Protein AF-A2H7W0-F1 (afdb_monomer_lite)

InterPro domains:
  IPR024365 Protein of unknown function DUF3839 [PF12943] (20-60)

pLDDT: mean 71.37, std 12.43, range [40.94, 93.0]

Organism: Trichomonas vaginalis (strain ATCC PRA-98 / G3) (NCBI:txid412133)

Structure (mmCIF, N/CA/C/O backbone):
data_AF-A2H7W0-F1
#
_entry.id   AF-A2H7W0-F1
#
loop_
_atom_site.group_PDB
_atom_site.id
_atom_site.type_symbol
_atom_site.label_atom_id
_atom_site.label_alt_id
_atom_site.label_comp_id
_atom_site.label_asym_id
_atom_site.label_entity_id
_atom_site.label_seq_id
_atom_site.pdbx_PDB_ins_code
_atom_site.Cartn_x
_atom_site.Cartn_y
_atom_site.Cartn_z
_atom_site.occupancy
_atom_site.B_iso_or_equiv
_atom_site.auth_seq_id
_atom_site.auth_comp_id
_atom_site.auth_asym_id
_atom_site.auth_atom_id
_atom_site.pdbx_PDB_model_num
ATOM 1 N N . MET A 1 1 ? 16.761 -14.824 -38.042 1.00 42.06 1 MET A N 1
ATOM 2 C CA . MET A 1 1 ? 16.060 -13.743 -37.320 1.00 42.06 1 MET A CA 1
ATOM 3 C C . MET A 1 1 ? 16.395 -13.922 -35.845 1.00 42.06 1 MET A C 1
ATOM 5 O O . MET A 1 1 ? 16.014 -14.940 -35.287 1.00 42.06 1 MET A O 1
ATOM 9 N N . ILE A 1 2 ? 17.219 -13.050 -35.254 1.00 41.03 2 ILE A N 1
ATOM 10 C CA . ILE A 1 2 ? 17.484 -13.083 -33.806 1.00 41.03 2 ILE A CA 1
ATOM 11 C C . ILE A 1 2 ? 16.292 -12.404 -33.130 1.00 41.03 2 ILE A C 1
ATOM 13 O O . ILE A 1 2 ? 16.014 -11.239 -33.400 1.00 41.03 2 ILE A O 1
ATOM 17 N N . SER A 1 3 ? 15.557 -13.153 -32.311 1.00 40.94 3 SER A N 1
ATOM 18 C CA . SER A 1 3 ? 14.521 -12.602 -31.440 1.00 40.94 3 SER A CA 1
ATOM 19 C C . SER A 1 3 ? 15.230 -11.919 -30.275 1.00 40.94 3 SER A C 1
ATOM 21 O O . SER A 1 3 ? 15.661 -12.591 -29.340 1.00 40.94 3 SER A O 1
ATOM 23 N N . THR A 1 4 ? 15.419 -10.601 -30.344 1.00 54.03 4 THR A N 1
ATOM 24 C CA . THR A 1 4 ? 15.914 -9.829 -29.199 1.00 54.03 4 THR A CA 1
ATOM 25 C C . THR A 1 4 ? 14.880 -9.931 -28.084 1.00 54.03 4 THR A C 1
ATOM 27 O O . THR A 1 4 ? 13.819 -9.318 -28.154 1.00 54.03 4 THR A O 1
ATOM 30 N N . ILE A 1 5 ? 15.166 -10.737 -27.062 1.00 60.50 5 ILE A N 1
ATOM 31 C CA . ILE A 1 5 ? 14.378 -10.749 -25.833 1.00 60.50 5 ILE A CA 1
ATOM 32 C C . ILE A 1 5 ? 14.694 -9.434 -25.119 1.00 60.50 5 ILE A C 1
ATOM 34 O O . ILE A 1 5 ? 15.811 -9.238 -24.643 1.00 60.50 5 ILE A O 1
ATOM 38 N N . GLY A 1 6 ? 13.737 -8.505 -25.104 1.00 59.59 6 GLY A N 1
ATOM 39 C CA . GLY A 1 6 ? 13.883 -7.240 -24.394 1.00 59.59 6 GLY A CA 1
ATOM 40 C C . GLY A 1 6 ? 14.069 -7.498 -22.900 1.00 59.59 6 GLY A C 1
ATOM 41 O O . GLY A 1 6 ? 13.168 -7.999 -22.234 1.00 59.59 6 GLY A O 1
ATOM 42 N N . THR A 1 7 ? 15.247 -7.187 -22.368 1.00 61.66 7 THR A N 1
ATOM 43 C CA . THR A 1 7 ? 15.492 -7.173 -20.924 1.00 61.66 7 THR A CA 1
ATOM 44 C C . THR A 1 7 ? 14.990 -5.847 -20.361 1.00 61.66 7 THR A C 1
ATOM 46 O O . THR A 1 7 ? 15.484 -4.792 -20.765 1.00 61.66 7 THR A O 1
ATOM 49 N N . THR A 1 8 ? 14.026 -5.868 -19.437 1.00 67.00 8 THR A N 1
ATOM 50 C CA . THR A 1 8 ? 13.601 -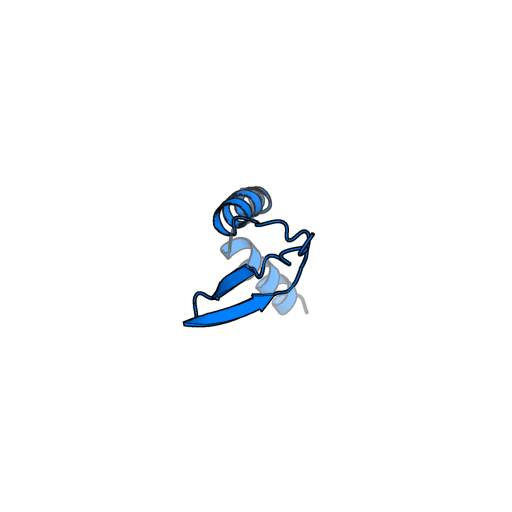4.649 -18.733 1.00 67.00 8 THR A CA 1
ATOM 51 C C . THR A 1 8 ? 14.351 -4.557 -17.415 1.00 67.00 8 THR A C 1
ATOM 53 O O . THR A 1 8 ? 14.123 -5.346 -16.495 1.00 67.00 8 THR A O 1
ATOM 56 N N . THR A 1 9 ? 15.252 -3.583 -17.339 1.00 65.62 9 THR A N 1
ATOM 57 C CA . THR A 1 9 ? 15.996 -3.247 -16.126 1.00 65.62 9 THR A CA 1
ATOM 58 C C . THR A 1 9 ? 15.232 -2.168 -15.368 1.00 65.62 9 THR A C 1
ATOM 60 O O . THR A 1 9 ? 15.153 -1.030 -15.824 1.00 65.62 9 THR A O 1
ATOM 63 N N . ILE A 1 10 ? 14.658 -2.519 -14.219 1.00 71.62 10 ILE A N 1
ATOM 64 C CA . ILE A 1 10 ? 13.959 -1.581 -13.335 1.00 71.62 10 ILE A CA 1
ATOM 65 C C . ILE A 1 10 ? 14.933 -1.146 -12.239 1.00 71.62 10 ILE A C 1
ATOM 67 O O . ILE A 1 10 ? 15.450 -1.980 -11.492 1.00 71.62 10 ILE A O 1
ATOM 71 N N . GLN A 1 11 ? 15.177 0.160 -12.130 1.00 72.12 11 GLN A N 1
ATOM 72 C CA . GLN A 1 11 ? 15.869 0.736 -10.977 1.00 72.12 11 GLN A CA 1
ATOM 73 C C . GLN A 1 11 ? 14.866 0.885 -9.836 1.00 72.12 11 GLN A C 1
ATOM 75 O O . GLN A 1 11 ? 13.890 1.629 -9.938 1.00 72.12 11 GLN A O 1
ATOM 80 N N . ALA A 1 12 ? 15.086 0.144 -8.758 1.00 65.06 12 ALA A N 1
ATOM 81 C CA . ALA A 1 12 ? 14.299 0.269 -7.547 1.00 65.06 12 ALA A CA 1
ATOM 82 C C . ALA A 1 12 ? 14.734 1.519 -6.767 1.00 65.06 12 ALA A C 1
ATOM 84 O O . ALA A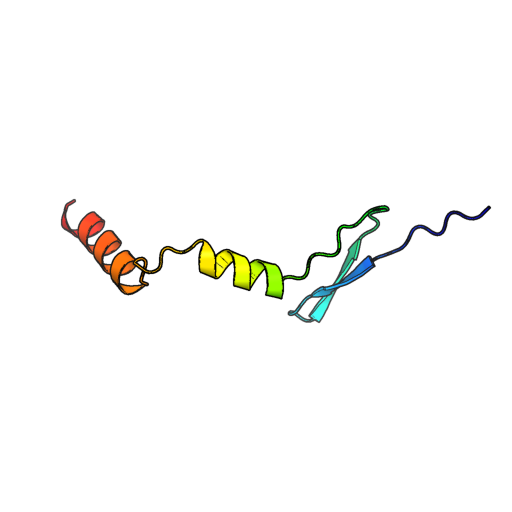 1 12 ? 15.908 1.887 -6.742 1.00 65.06 12 ALA A O 1
ATOM 85 N N . ALA A 1 13 ? 13.785 2.154 -6.076 1.00 65.81 13 ALA A N 1
ATOM 86 C CA . ALA A 1 13 ? 14.027 3.377 -5.304 1.00 65.81 13 ALA A CA 1
ATOM 87 C C . ALA A 1 13 ? 15.038 3.205 -4.149 1.00 65.81 13 ALA A C 1
ATOM 89 O O . ALA A 1 13 ? 15.565 4.188 -3.640 1.00 65.81 13 ALA A O 1
ATOM 90 N N . ASN A 1 14 ? 15.335 1.966 -3.746 1.00 74.94 14 ASN A N 1
ATOM 91 C CA . ASN A 1 14 ? 16.360 1.635 -2.752 1.00 74.94 14 ASN A CA 1
ATOM 92 C C . ASN A 1 14 ? 17.766 1.439 -3.359 1.00 74.94 14 ASN A C 1
ATOM 94 O O . ASN A 1 14 ? 18.656 0.938 -2.676 1.00 74.94 14 ASN A O 1
ATOM 98 N N . GLY A 1 15 ? 17.965 1.780 -4.637 1.00 73.38 15 GLY A N 1
ATOM 99 C CA . GLY A 1 15 ? 19.235 1.609 -5.350 1.00 73.38 15 GLY A CA 1
ATOM 100 C C . GLY A 1 15 ? 19.483 0.191 -5.876 1.00 73.38 15 GLY A C 1
ATOM 101 O O . GLY A 1 15 ? 20.516 -0.058 -6.495 1.00 73.38 15 GLY A O 1
ATOM 102 N N . GLY A 1 16 ? 18.550 -0.744 -5.664 1.00 76.12 16 GLY A N 1
ATOM 103 C CA . GLY A 1 16 ? 18.604 -2.086 -6.240 1.00 76.12 16 GLY A CA 1
ATOM 104 C C . GLY A 1 16 ? 18.254 -2.094 -7.730 1.00 76.12 16 GLY A C 1
ATOM 105 O O . GLY A 1 16 ? 17.462 -1.284 -8.204 1.00 76.12 16 GLY A O 1
ATOM 106 N N . THR A 1 17 ? 18.820 -3.036 -8.483 1.00 67.06 17 THR A N 1
ATOM 107 C CA . THR A 1 17 ? 18.464 -3.254 -9.893 1.00 67.06 17 THR A CA 1
ATOM 108 C C . THR A 1 17 ? 17.712 -4.572 -10.028 1.00 67.06 17 THR A C 1
ATOM 110 O O . THR A 1 17 ? 18.242 -5.618 -9.659 1.00 67.06 17 THR A O 1
ATOM 113 N N . LEU A 1 18 ? 16.491 -4.534 -10.565 1.00 66.38 18 LEU A N 1
ATOM 114 C CA . LEU A 1 18 ? 15.705 -5.726 -10.877 1.00 66.38 18 LEU A CA 1
ATOM 115 C C . LEU A 1 18 ? 15.692 -5.934 -12.395 1.00 66.38 18 LEU A C 1
ATOM 117 O O . LEU A 1 18 ? 15.093 -5.153 -13.132 1.00 66.38 18 LEU A O 1
ATOM 121 N N . SER A 1 19 ? 16.374 -6.981 -12.861 1.00 61.28 19 SER A N 1
ATOM 122 C CA . SER A 1 19 ? 16.368 -7.388 -14.269 1.00 61.28 19 SER A CA 1
ATOM 123 C C . SER A 1 19 ? 15.320 -8.477 -14.466 1.00 61.28 19 SER A C 1
ATOM 125 O O . SER A 1 19 ? 1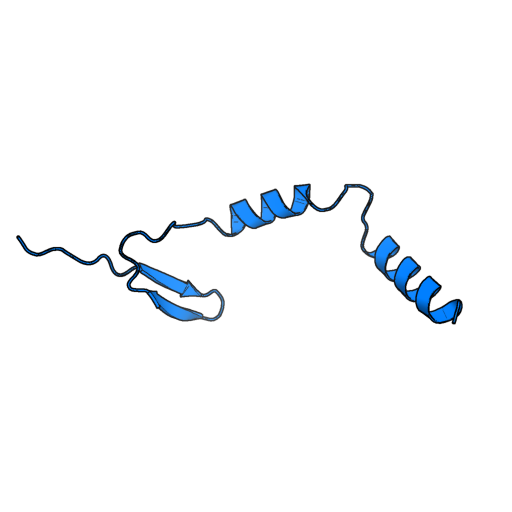5.419 -9.542 -13.856 1.00 61.28 19 SER A O 1
ATOM 127 N N . THR A 1 20 ? 14.298 -8.209 -15.281 1.00 60.94 20 THR A N 1
ATOM 128 C CA . THR A 1 20 ? 13.248 -9.192 -15.584 1.00 60.94 20 THR A CA 1
ATOM 129 C C . THR A 1 20 ? 13.240 -9.524 -17.069 1.00 60.94 20 THR A C 1
ATOM 131 O O . THR A 1 20 ? 13.322 -8.649 -17.933 1.00 60.94 20 THR A O 1
ATOM 134 N N . THR A 1 21 ? 13.153 -10.816 -17.370 1.00 58.69 21 THR A N 1
ATOM 135 C CA . THR A 1 21 ? 13.056 -11.341 -18.732 1.00 58.69 21 THR A CA 1
ATOM 136 C C . THR A 1 21 ? 11.596 -11.686 -19.014 1.00 58.69 21 THR A C 1
ATOM 138 O O . THR A 1 21 ? 11.220 -12.852 -19.084 1.00 58.69 21 THR A O 1
ATOM 141 N N . ALA A 1 22 ? 10.740 -10.668 -19.095 1.00 64.12 22 ALA A N 1
ATOM 142 C CA . ALA A 1 22 ? 9.328 -10.841 -19.420 1.00 64.12 22 ALA A CA 1
ATOM 143 C C . ALA A 1 22 ? 9.084 -10.327 -20.849 1.00 64.12 22 ALA A C 1
ATOM 145 O O . ALA A 1 22 ? 9.106 -9.115 -21.062 1.00 64.12 22 ALA A O 1
ATOM 146 N N . PRO A 1 23 ? 8.841 -11.213 -21.835 1.00 55.97 23 PRO A N 1
ATOM 147 C CA . PRO A 1 23 ? 8.733 -10.834 -23.245 1.00 55.97 23 PRO A CA 1
ATOM 148 C C . PRO A 1 23 ? 7.559 -9.886 -23.556 1.00 55.97 23 PRO A C 1
ATOM 150 O O . PRO A 1 23 ? 7.528 -9.333 -24.645 1.00 55.97 23 PRO A O 1
ATOM 153 N N . ASN A 1 24 ? 6.644 -9.661 -22.600 1.00 55.88 24 ASN A N 1
ATOM 154 C CA . ASN A 1 24 ? 5.527 -8.712 -22.670 1.00 55.88 24 ASN A CA 1
ATOM 155 C C . ASN A 1 24 ? 5.302 -8.007 -21.314 1.00 55.88 24 ASN A C 1
ATOM 157 O O . ASN A 1 24 ? 4.214 -8.083 -20.742 1.00 55.88 24 ASN A O 1
ATOM 161 N N . SER A 1 25 ? 6.333 -7.383 -20.740 1.00 61.53 25 SER A N 1
ATOM 162 C CA . SER A 1 25 ? 6.174 -6.658 -19.471 1.00 61.53 25 SER A CA 1
ATOM 163 C C . SER A 1 25 ? 5.287 -5.419 -19.657 1.00 61.53 25 SER A C 1
ATOM 165 O O . SER A 1 25 ? 5.651 -4.500 -20.393 1.00 61.53 25 SER A O 1
ATOM 167 N N . LEU A 1 26 ? 4.121 -5.381 -18.999 1.00 74.38 26 LEU A N 1
ATOM 168 C CA . LEU A 1 26 ? 3.324 -4.159 -18.897 1.00 74.38 26 LEU A CA 1
ATOM 169 C C . LEU A 1 26 ? 4.095 -3.178 -18.012 1.00 74.38 26 LEU A C 1
ATOM 171 O O . LEU A 1 26 ? 4.141 -3.324 -16.791 1.00 74.38 26 LEU A O 1
ATOM 175 N N . VAL A 1 27 ? 4.715 -2.178 -18.634 1.00 68.56 27 VAL A N 1
ATOM 176 C CA . VAL A 1 27 ? 5.350 -1.078 -17.909 1.00 68.56 27 VAL A CA 1
ATOM 177 C C . VAL A 1 27 ? 4.241 -0.259 -17.253 1.00 68.56 27 VAL A C 1
ATOM 179 O O . VAL A 1 27 ? 3.554 0.515 -17.916 1.00 68.56 27 VAL A O 1
ATOM 182 N N . MET A 1 28 ? 4.037 -0.456 -15.951 1.00 76.00 28 MET A N 1
ATOM 183 C CA . MET A 1 28 ? 3.107 0.352 -15.164 1.00 76.00 28 MET A CA 1
ATOM 184 C C . MET A 1 28 ? 3.832 1.558 -14.571 1.00 76.00 28 MET A C 1
ATOM 186 O O . MET A 1 28 ? 4.938 1.429 -14.047 1.00 76.00 28 MET A O 1
ATOM 190 N N . ASN A 1 29 ? 3.198 2.731 -14.622 1.00 79.38 29 ASN A N 1
ATOM 191 C CA . ASN A 1 29 ? 3.673 3.905 -13.899 1.00 79.38 29 ASN A CA 1
ATOM 192 C C . ASN A 1 29 ? 3.177 3.832 -12.441 1.00 79.38 29 ASN A C 1
ATOM 194 O O . ASN A 1 29 ? 1.978 4.015 -12.205 1.00 79.38 29 ASN A O 1
ATOM 198 N N . PRO A 1 30 ? 4.061 3.613 -11.450 1.00 69.94 30 PRO A N 1
ATOM 199 C CA . PRO A 1 30 ? 3.649 3.517 -10.053 1.00 69.94 30 PRO A CA 1
ATOM 200 C C . PRO A 1 30 ? 3.029 4.821 -9.532 1.00 69.94 30 PRO A C 1
ATOM 202 O O . PRO A 1 30 ? 2.150 4.772 -8.679 1.00 69.94 30 PRO A O 1
ATOM 205 N N . THR A 1 31 ? 3.413 5.988 -10.059 1.00 77.00 31 THR A N 1
ATOM 206 C CA . THR A 1 31 ? 2.809 7.272 -9.671 1.00 77.00 31 THR A CA 1
ATOM 207 C C . THR A 1 31 ? 1.353 7.365 -10.121 1.00 77.00 31 THR A C 1
ATOM 209 O O . THR A 1 31 ? 0.510 7.808 -9.346 1.00 77.00 31 THR A O 1
ATOM 212 N N . SER A 1 32 ? 1.039 6.905 -11.336 1.00 74.94 32 SER A N 1
ATOM 213 C CA . SER A 1 32 ? -0.346 6.829 -11.820 1.00 74.94 32 SER A CA 1
ATOM 214 C C . SER A 1 32 ? -1.182 5.881 -10.957 1.00 74.94 32 SER A C 1
ATOM 216 O O . SER A 1 32 ? -2.270 6.253 -10.528 1.00 74.94 32 SER A O 1
ATOM 218 N N . MET A 1 33 ? -0.620 4.728 -10.582 1.00 74.31 33 MET A N 1
ATOM 219 C CA . MET A 1 33 ? -1.276 3.771 -9.684 1.00 74.31 33 MET A CA 1
ATOM 220 C C . MET A 1 33 ? -1.550 4.365 -8.289 1.00 74.31 33 MET A C 1
ATOM 222 O O . MET A 1 33 ? -2.611 4.137 -7.716 1.00 74.31 33 MET A O 1
ATOM 226 N N . LEU A 1 34 ? -0.640 5.183 -7.746 1.00 72.75 34 LEU A N 1
ATOM 227 C CA . LEU A 1 34 ? -0.844 5.867 -6.460 1.00 72.75 34 LEU A CA 1
ATOM 228 C C . LEU A 1 34 ? -1.947 6.937 -6.515 1.00 72.75 34 LEU A C 1
ATOM 230 O O . LEU A 1 34 ? -2.707 7.091 -5.557 1.00 72.75 34 LEU A O 1
ATOM 234 N N . VAL A 1 35 ? -2.056 7.677 -7.622 1.00 74.19 35 VAL A N 1
ATOM 235 C CA . VAL A 1 35 ? -3.135 8.662 -7.826 1.00 74.19 35 VAL A CA 1
ATOM 236 C C . VAL A 1 35 ? -4.492 7.962 -7.907 1.00 74.19 35 VAL A C 1
ATOM 238 O O . VAL A 1 35 ? -5.453 8.418 -7.286 1.00 74.19 35 VAL A O 1
ATOM 241 N N . GLU A 1 36 ? -4.558 6.825 -8.598 1.00 68.12 36 GLU A N 1
ATOM 242 C CA . GLU A 1 36 ? -5.753 5.977 -8.667 1.00 68.12 36 GLU A CA 1
ATOM 243 C C . GLU A 1 36 ? -6.127 5.404 -7.289 1.00 68.12 36 GLU A C 1
ATOM 245 O O . GLU A 1 36 ? -7.296 5.426 -6.903 1.00 68.12 36 GLU A O 1
ATOM 250 N N . MET A 1 37 ? -5.142 4.993 -6.483 1.00 68.00 37 MET A N 1
ATOM 251 C CA . MET A 1 37 ? -5.363 4.513 -5.112 1.00 68.00 37 MET A CA 1
ATOM 252 C C . MET A 1 37 ? -5.924 5.588 -4.174 1.00 68.00 37 MET A C 1
ATOM 254 O O . MET A 1 37 ? -6.747 5.277 -3.312 1.00 68.00 37 MET A O 1
ATOM 258 N N . LYS A 1 38 ? -5.557 6.863 -4.356 1.00 61.72 38 LYS A N 1
ATOM 259 C CA . LYS A 1 38 ? -6.155 7.973 -3.593 1.00 61.72 38 LYS A CA 1
ATOM 260 C C . LYS A 1 38 ? -7.660 8.097 -3.852 1.00 61.72 38 LYS A C 1
ATOM 262 O O . LYS A 1 38 ? -8.391 8.496 -2.955 1.00 61.72 38 LYS A O 1
ATOM 267 N N . SER A 1 39 ? -8.123 7.739 -5.051 1.00 65.19 39 SER A N 1
ATOM 268 C CA . SER A 1 39 ? -9.553 7.707 -5.381 1.00 65.19 39 SER A CA 1
ATOM 269 C C . SER A 1 39 ? -10.288 6.511 -4.764 1.00 65.19 39 SER A C 1
ATOM 271 O O . SER A 1 39 ? -11.516 6.524 -4.707 1.00 65.19 39 SER A O 1
ATOM 273 N N . PHE A 1 40 ? -9.557 5.477 -4.341 1.00 70.38 40 PHE A N 1
ATOM 274 C CA . PHE A 1 40 ? -10.110 4.273 -3.720 1.00 70.38 40 PHE A CA 1
ATOM 275 C C . PHE A 1 40 ? -10.372 4.450 -2.225 1.00 70.38 40 PHE A C 1
ATOM 277 O O . PHE A 1 40 ? -11.244 3.787 -1.668 1.00 70.38 40 PHE A O 1
ATOM 284 N N . ILE A 1 41 ? -9.626 5.349 -1.580 1.00 73.81 41 ILE A N 1
ATOM 285 C CA . ILE A 1 41 ? -9.878 5.768 -0.206 1.00 73.81 41 ILE A CA 1
ATOM 286 C C . ILE A 1 41 ? -11.079 6.724 -0.249 1.00 73.81 41 ILE A C 1
ATOM 288 O O . ILE A 1 41 ? -10.966 7.800 -0.843 1.00 73.81 41 ILE A O 1
ATOM 292 N N . PRO A 1 42 ? -12.236 6.364 0.343 1.00 73.25 42 PRO A N 1
ATOM 293 C CA . PRO A 1 42 ? -13.380 7.264 0.392 1.00 73.25 42 PRO A CA 1
ATOM 294 C C . PRO A 1 42 ? -12.953 8.604 0.990 1.00 73.25 42 PRO A C 1
ATOM 296 O O . PRO A 1 42 ? -12.186 8.630 1.948 1.00 73.25 42 PRO A O 1
ATOM 299 N N . SER A 1 43 ? -13.473 9.724 0.486 1.00 72.88 43 SER A N 1
ATOM 300 C CA . SER A 1 43 ? -13.153 11.054 1.036 1.00 72.88 43 SER A CA 1
ATOM 301 C C . SER A 1 43 ? -13.513 11.201 2.522 1.00 72.88 43 SER A C 1
ATOM 303 O O . SER A 1 43 ? -12.982 12.072 3.206 1.00 72.88 43 SER A O 1
ATOM 305 N N . SER A 1 44 ? -14.392 10.333 3.027 1.00 71.75 44 SER A N 1
ATOM 306 C CA . SER A 1 44 ? -14.767 10.203 4.435 1.00 71.75 44 SER A CA 1
ATOM 307 C C . SER A 1 44 ? -13.800 9.358 5.278 1.00 71.75 44 SER A C 1
ATOM 309 O O . SER A 1 44 ? -13.970 9.281 6.493 1.00 71.75 44 SER A O 1
ATOM 311 N N . TYR A 1 45 ? -12.802 8.711 4.673 1.00 76.25 45 TYR A N 1
ATOM 312 C CA . TYR A 1 45 ? -11.838 7.854 5.355 1.00 76.25 45 TYR A CA 1
ATOM 313 C C . TYR A 1 45 ? -10.591 8.652 5.727 1.00 76.25 45 TYR A C 1
ATOM 315 O O . TYR A 1 45 ? -9.697 8.889 4.914 1.00 76.25 45 TYR A O 1
ATOM 323 N N . THR A 1 46 ? -10.545 9.090 6.980 1.00 82.94 46 THR A N 1
ATOM 324 C CA . THR A 1 46 ? -9.385 9.778 7.551 1.00 82.94 46 THR A CA 1
ATOM 325 C C . THR A 1 46 ? -8.606 8.839 8.465 1.00 82.94 46 THR A C 1
ATOM 327 O O . THR A 1 46 ? -9.177 7.943 9.086 1.00 82.94 46 THR A O 1
ATOM 330 N N . PHE A 1 47 ? -7.304 9.086 8.610 1.00 81.00 47 PHE A N 1
ATOM 331 C CA . PHE A 1 47 ? -6.452 8.375 9.572 1.00 81.00 47 PHE A CA 1
ATOM 332 C C . PHE A 1 47 ? -7.005 8.442 11.006 1.00 81.00 47 PHE A C 1
ATOM 334 O O . PHE A 1 47 ? -6.959 7.479 11.767 1.00 81.00 47 PHE A O 1
ATOM 341 N N . GLU A 1 48 ? -7.614 9.573 11.361 1.00 84.62 48 GLU A N 1
ATOM 342 C CA . GLU A 1 48 ? -8.264 9.747 12.655 1.00 84.62 48 GLU A CA 1
ATOM 343 C C . GLU A 1 48 ? -9.462 8.801 12.833 1.00 84.62 48 GLU A C 1
ATOM 345 O O . GLU A 1 48 ? -9.653 8.249 13.913 1.00 84.62 48 GLU A O 1
ATOM 350 N N . THR A 1 49 ? -10.205 8.512 11.760 1.00 84.00 49 THR A N 1
ATOM 351 C CA . THR A 1 49 ? -11.305 7.535 11.778 1.00 84.00 49 THR A CA 1
ATOM 352 C C . THR A 1 49 ? -10.804 6.112 12.056 1.00 84.00 49 THR A C 1
ATOM 354 O O . THR A 1 49 ? -11.441 5.384 12.818 1.00 84.00 49 THR A O 1
ATOM 357 N N . GLU A 1 50 ? -9.661 5.704 11.490 1.00 85.69 50 GLU A N 1
ATOM 358 C CA . GLU A 1 50 ? -9.033 4.403 11.787 1.00 85.69 50 GLU A CA 1
ATOM 359 C C . GLU A 1 50 ? -8.606 4.296 13.249 1.00 85.69 50 GLU A C 1
ATOM 361 O O . GLU A 1 50 ? -8.940 3.315 13.914 1.00 85.69 50 GLU A O 1
ATOM 366 N N . ILE A 1 51 ? -7.926 5.320 13.777 1.00 90.25 51 ILE A N 1
ATOM 367 C CA . ILE A 1 51 ? -7.506 5.338 15.184 1.00 90.25 51 ILE A CA 1
ATOM 368 C C . ILE A 1 51 ? -8.715 5.207 16.109 1.00 90.25 51 ILE A C 1
ATOM 370 O O . ILE A 1 51 ? -8.658 4.461 17.087 1.00 90.25 51 ILE A O 1
ATOM 374 N N . GLN A 1 52 ? -9.810 5.910 15.819 1.00 87.94 52 GLN A N 1
ATOM 375 C CA . GLN A 1 52 ? -11.014 5.831 16.644 1.00 87.94 52 GLN A CA 1
ATOM 376 C C . GLN A 1 52 ? -11.684 4.457 16.557 1.00 87.94 52 GLN A C 1
ATOM 378 O O . GLN A 1 52 ? -12.102 3.930 17.585 1.00 87.94 52 GLN A O 1
ATOM 383 N N . LYS A 1 53 ? -11.728 3.827 15.376 1.00 89.62 53 LYS A N 1
ATOM 384 C CA . LYS A 1 53 ? -12.228 2.449 15.232 1.00 89.62 53 LYS A CA 1
ATOM 385 C C . LYS A 1 53 ? -11.388 1.445 16.016 1.00 89.62 53 LYS A C 1
ATOM 387 O O . LYS A 1 53 ? -11.958 0.646 16.750 1.00 89.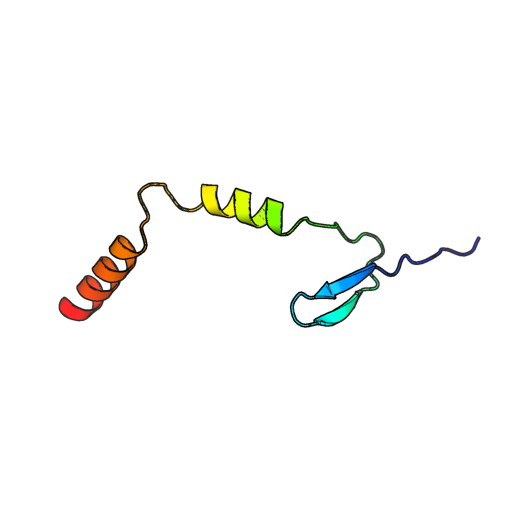62 53 LYS A O 1
ATOM 392 N N . ILE A 1 54 ? -10.060 1.526 15.917 1.00 93.00 54 ILE A N 1
ATOM 393 C CA . ILE A 1 54 ? -9.137 0.655 16.660 1.00 93.00 54 ILE A CA 1
ATOM 394 C C . ILE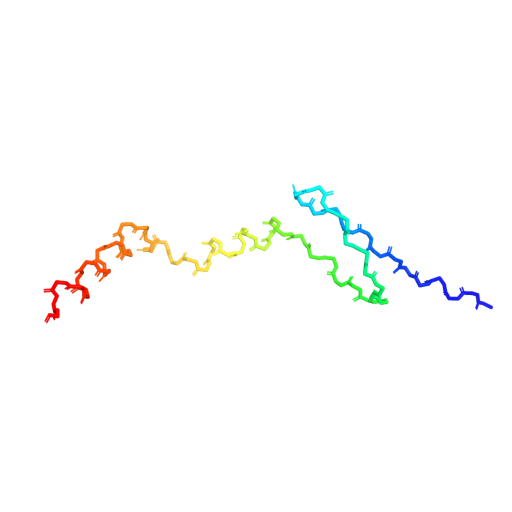 A 1 54 ? -9.333 0.842 18.166 1.00 93.00 54 ILE A C 1
ATOM 396 O O . ILE A 1 54 ? -9.465 -0.132 18.899 1.00 93.00 54 ILE A O 1
ATOM 400 N N . LYS A 1 55 ? -9.412 2.091 18.641 1.00 92.12 55 LYS A N 1
ATOM 401 C CA . LYS A 1 55 ? -9.722 2.376 20.048 1.00 92.12 55 LYS A CA 1
ATOM 402 C C . LYS A 1 55 ? -11.060 1.771 20.453 1.00 92.12 55 LYS A C 1
ATOM 404 O O . LYS A 1 55 ? -11.135 1.138 21.495 1.00 92.12 55 LYS A O 1
ATOM 409 N N . GLN A 1 56 ? -12.099 1.926 19.638 1.00 91.00 56 GLN A N 1
ATOM 410 C CA . GLN A 1 56 ? -13.420 1.401 19.959 1.00 91.00 56 GLN A CA 1
ATOM 411 C C . GLN A 1 56 ? -13.432 -0.129 20.041 1.00 91.00 56 GLN A C 1
ATOM 413 O O . GLN A 1 56 ? -14.056 -0.681 20.942 1.00 91.00 56 GLN A O 1
ATOM 418 N N . GLU A 1 57 ? -12.721 -0.807 19.143 1.00 91.81 57 GLU A N 1
ATOM 419 C CA . GLU A 1 57 ? -12.566 -2.263 19.159 1.00 91.81 57 GLU A CA 1
ATOM 420 C C . GLU A 1 57 ? -11.772 -2.752 20.380 1.00 91.81 57 GLU A C 1
ATOM 422 O O . GLU A 1 57 ? -12.082 -3.804 20.935 1.00 91.81 57 GLU A O 1
ATOM 427 N N . LEU A 1 58 ? -10.777 -1.982 20.826 1.00 92.25 58 LEU A N 1
ATOM 428 C CA . LEU A 1 58 ? -9.956 -2.311 21.993 1.00 92.25 58 LEU A CA 1
ATOM 429 C C . LEU A 1 58 ? -10.633 -1.988 23.332 1.00 92.25 58 LEU A C 1
ATOM 431 O O . LEU A 1 58 ? -10.402 -2.708 24.296 1.00 92.25 58 LEU A O 1
ATOM 435 N N . LEU A 1 59 ? -11.432 -0.918 23.411 1.00 90.81 59 LEU A N 1
ATOM 436 C CA . LEU A 1 59 ? -12.108 -0.481 24.642 1.00 90.81 59 LEU A CA 1
ATOM 437 C C . LEU A 1 59 ? -13.476 -1.147 24.860 1.00 90.81 59 LEU A C 1
ATOM 439 O O . LEU A 1 59 ? -13.996 -1.094 25.970 1.00 90.81 59 LEU A O 1
ATOM 443 N N . ASN A 1 60 ? -14.060 -1.755 23.824 1.00 74.88 60 ASN A N 1
ATOM 444 C CA . ASN A 1 60 ? -15.322 -2.496 23.923 1.00 74.88 60 ASN A CA 1
ATOM 445 C C . ASN A 1 60 ? -15.123 -4.019 24.045 1.00 74.88 60 ASN A C 1
ATOM 447 O O . ASN A 1 60 ? -16.081 -4.770 23.847 1.00 74.88 60 ASN A O 1
ATOM 451 N N . LYS A 1 61 ? -13.896 -4.471 24.331 1.00 55.62 61 LYS A N 1
ATOM 452 C CA . LYS A 1 61 ? -13.567 -5.840 24.751 1.00 55.62 61 LYS A CA 1
ATOM 453 C C . LYS A 1 61 ? -13.352 -5.885 26.256 1.00 55.62 61 LYS A C 1
ATOM 455 O O . LYS A 1 61 ? -13.769 -6.901 26.849 1.00 55.62 61 LYS A O 1
#

Radius of gyration: 20.83 Å; chains: 1; bounding box: 35×25×62 Å

Secondary structure (DSS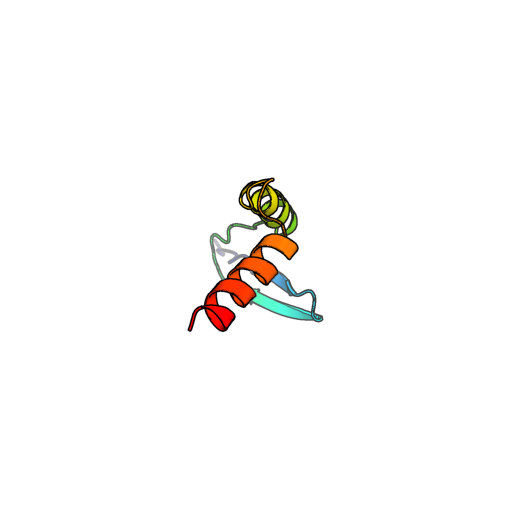P, 8-state):
-------EEEE-TTS-EEEE--TT-----HHHHHHHHHHHS-TT--HHHHHHHHHHHHHT-

Foldseek 3Di:
DDPPQDWDWDQDPVRDIDTDRDSDDDDDDVVVVVVVVVVVQPPPDDPVVVVVVVVCVVVVD

Sequence (61 aa):
MISTIGTTTIQAANGGTLSTTAPNSLVMNPTSMLVEMKSFIPSSYTFETEIQKIKQELLNK